Protein AF-A0A269XS93-F1 (afdb_monomer)

Sequence (169 aa):
MSKGGLLKNKNINLIGIFMLWILTIISLVLHHALWRDEVRNFMIGIGATSRIHIIGNPHPFLVYKIEQLLYWITDSYYVLPASSLFISLCSVILLLFFSPFNFRLKALILFGYPMLYEYTVMDRNYGISALLMLLLACCFSTDKYKYIFSGPILFLLANTNVHSALIVG

Solvent-accessible surface area (backbone atoms only — not comparable to full-atom values): 9237 Å² total; per-residue (Å²): 134,66,68,67,60,56,55,54,51,50,51,53,53,52,52,52,54,49,53,52,47,51,56,52,44,54,57,48,49,78,68,55,76,86,48,71,65,45,53,50,47,48,32,56,40,65,58,78,48,67,72,71,69,57,66,90,52,82,72,36,68,53,54,32,50,55,50,30,56,48,24,77,75,64,79,43,78,66,40,46,53,50,51,18,41,52,41,28,52,54,34,50,50,44,52,70,75,65,44,92,66,54,72,68,59,44,51,52,52,54,73,26,66,56,51,52,35,53,21,22,50,39,52,47,43,60,16,56,39,52,29,40,52,52,54,46,49,54,36,67,70,37,100,67,67,44,66,84,55,45,59,60,42,44,57,52,29,40,32,27,36,71,70,42,28,65,73,65,108

Foldseek 3Di:
DDPVVVVVVLVVLLVVLVVVLVVLLVVLLVPDDADPVLVLLQCVLQVVDDPVSVVPDQFFDLLSPQSNVVCVVVVDPVSQLVVLQVLLNLLLCLLRPPDPDDPVVNSCVCPPPCSSPVLHNGRALVVVLSSLVSVLVSLVPDPDRPVVVNVVSLVVQCRRGVVSVVVSD

Secondary structure (DSSP, 8-state):
--HHHHHHHHHHHHHHHHHHHHHHHHHHHHTPPPPHHHHHHHHHHHT-S-GGGGTT----HHHHHHHHHHHHHH-STTHHHHHHHHHHHHHHHIIIIIS---HHHHHHHHTSHIIIIITTTS-SHHHHHHHHHHHHHHHHHSSS--HHHHHHHHHHHHTT-HHHHHHH-

pLDDT: mean 88.55, std 11.34, range [44.22, 97.94]

Organism: NCBI:txid483199

Structure (mmCIF, N/CA/C/O backbone):
data_AF-A0A269XS93-F1
#
_entry.id   AF-A0A269XS93-F1
#
loop_
_atom_site.group_PDB
_atom_site.id
_atom_site.type_symbol
_atom_site.label_atom_id
_atom_site.label_alt_id
_atom_site.label_comp_id
_atom_site.label_asym_id
_atom_site.label_entity_id
_atom_site.label_seq_id
_atom_site.pdbx_PDB_ins_code
_atom_site.Cartn_x
_atom_site.Cartn_y
_atom_site.Cartn_z
_atom_site.occupancy
_atom_site.B_iso_or_equiv
_atom_site.auth_seq_id
_atom_site.auth_comp_id
_atom_site.auth_asym_id
_atom_site.auth_atom_id
_atom_site.pdbx_PDB_model_num
ATOM 1 N N . MET A 1 1 ? -22.227 -12.042 31.402 1.00 45.06 1 MET A N 1
ATOM 2 C CA . MET A 1 1 ? -21.513 -12.570 30.212 1.00 45.06 1 MET A CA 1
ATOM 3 C C . MET A 1 1 ? -20.079 -12.051 30.218 1.00 45.06 1 MET A C 1
ATOM 5 O O . MET A 1 1 ? -19.872 -10.847 30.277 1.00 45.06 1 MET A O 1
ATOM 9 N N . SER A 1 2 ? -19.100 -12.957 30.264 1.00 44.22 2 SER A N 1
ATOM 10 C CA . SER A 1 2 ? -17.673 -12.653 30.463 1.00 44.22 2 SER A CA 1
ATOM 11 C C . SER A 1 2 ? -17.076 -11.872 29.280 1.00 44.22 2 SER A C 1
ATOM 13 O O . SER A 1 2 ? -16.993 -12.392 28.167 1.00 44.22 2 SER A O 1
ATOM 15 N N . LYS A 1 3 ? -16.606 -10.638 29.527 1.00 47.25 3 LYS A N 1
ATOM 16 C CA . LYS A 1 3 ? -15.858 -9.820 28.546 1.00 47.25 3 LYS A CA 1
ATOM 17 C C . LYS A 1 3 ? -14.587 -10.528 28.035 1.00 47.25 3 LYS A C 1
ATOM 19 O O . LYS A 1 3 ? -14.158 -10.266 26.915 1.00 47.25 3 LYS A O 1
ATOM 24 N N . GLY A 1 4 ? -14.027 -11.464 28.810 1.00 47.81 4 GLY A N 1
ATOM 25 C CA . GLY A 1 4 ? -12.827 -12.226 28.446 1.00 47.81 4 GLY A CA 1
ATOM 26 C C . GLY A 1 4 ? -13.043 -13.227 27.304 1.00 47.81 4 GLY A C 1
ATOM 27 O O . GLY A 1 4 ? -12.180 -13.364 26.441 1.00 47.81 4 GLY A O 1
ATOM 28 N N . GLY A 1 5 ? -14.215 -13.870 27.234 1.00 51.22 5 GLY A N 1
ATOM 29 C CA . GLY A 1 5 ? -14.546 -14.786 26.132 1.00 51.22 5 GLY A CA 1
ATOM 30 C C . GLY A 1 5 ? -14.768 -14.059 24.802 1.00 51.22 5 GLY A C 1
ATOM 31 O O . GLY A 1 5 ? -14.349 -14.534 23.748 1.00 51.22 5 GLY A O 1
ATOM 32 N N . LEU A 1 6 ? -15.365 -12.863 24.857 1.00 49.22 6 LEU A N 1
ATOM 33 C CA . LEU A 1 6 ? -15.666 -12.057 23.672 1.00 49.22 6 LEU A CA 1
ATOM 34 C C . LEU A 1 6 ? -14.392 -11.501 23.010 1.00 49.22 6 LEU A C 1
ATOM 36 O O . LEU A 1 6 ? -14.272 -11.523 21.787 1.00 49.22 6 LEU A O 1
ATOM 40 N N . LEU A 1 7 ? -13.426 -11.039 23.817 1.00 60.91 7 LEU A N 1
ATOM 41 C CA . LEU A 1 7 ? -12.134 -10.536 23.333 1.00 60.91 7 LEU A CA 1
ATOM 42 C C . LEU A 1 7 ? -11.268 -11.658 22.739 1.00 60.91 7 LEU A C 1
ATOM 44 O O . LEU A 1 7 ? -10.690 -11.480 21.667 1.00 60.91 7 LEU A O 1
ATOM 48 N N . LYS A 1 8 ? -11.237 -12.837 23.378 1.00 67.94 8 LYS A N 1
ATOM 49 C CA . LYS A 1 8 ? -10.497 -14.006 22.878 1.00 67.94 8 LYS A CA 1
ATOM 50 C C . LYS A 1 8 ? -11.062 -14.515 21.544 1.00 67.94 8 LYS A C 1
ATOM 52 O O . LYS A 1 8 ?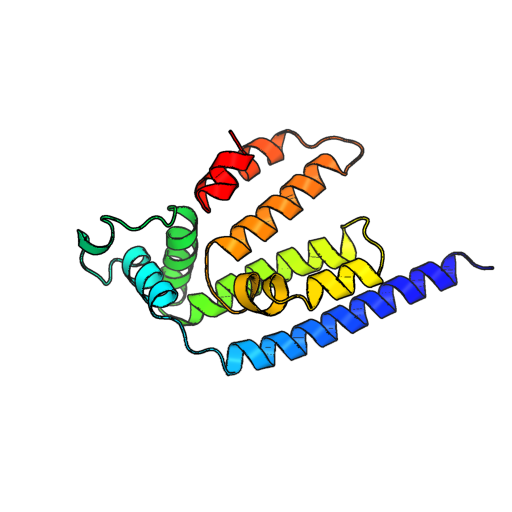 -10.299 -14.720 20.603 1.00 67.94 8 LYS A O 1
ATOM 57 N N . ASN A 1 9 ? -12.390 -14.625 21.427 1.00 68.44 9 ASN A N 1
ATOM 58 C CA . ASN A 1 9 ? -13.050 -15.024 20.176 1.00 68.44 9 ASN A CA 1
ATOM 59 C C . ASN A 1 9 ? -12.872 -13.995 19.054 1.00 68.44 9 ASN A C 1
ATOM 61 O O . ASN A 1 9 ? -12.691 -14.373 17.899 1.00 68.44 9 ASN A O 1
ATOM 65 N N . LYS A 1 10 ? -12.873 -12.694 19.374 1.00 73.31 10 LYS A N 1
ATOM 66 C CA . LYS A 1 10 ? -12.620 -11.640 18.383 1.00 73.31 10 LYS A CA 1
ATOM 67 C C . LYS A 1 10 ? -11.237 -11.797 17.746 1.00 73.31 10 LYS A C 1
ATOM 69 O O . LYS A 1 10 ? -11.132 -11.717 16.527 1.00 73.31 10 LYS A O 1
ATOM 74 N N . ASN A 1 11 ? -10.206 -12.075 18.543 1.00 83.62 11 ASN A N 1
ATOM 75 C CA . ASN A 1 11 ? -8.847 -12.262 18.032 1.00 83.62 11 ASN A CA 1
ATOM 76 C C . ASN A 1 11 ? -8.716 -13.535 17.186 1.00 83.62 11 ASN A C 1
ATOM 78 O O . ASN A 1 11 ? -8.087 -13.488 16.135 1.00 83.62 11 ASN A O 1
ATOM 82 N N . ILE A 1 12 ? -9.366 -14.636 17.581 1.00 92.62 12 ILE A N 1
ATOM 83 C CA . ILE A 1 12 ? -9.392 -15.877 16.787 1.00 92.62 12 ILE A CA 1
ATOM 84 C C . ILE A 1 12 ? -10.035 -15.642 15.418 1.00 92.62 12 ILE A C 1
ATOM 86 O O . ILE A 1 12 ? -9.471 -16.044 14.406 1.00 92.62 12 ILE A O 1
ATOM 90 N N . ASN A 1 13 ? -11.170 -14.940 15.365 1.00 94.12 13 ASN A N 1
ATOM 91 C CA . ASN A 1 13 ? -11.837 -14.640 14.097 1.00 94.12 13 ASN A CA 1
ATOM 92 C 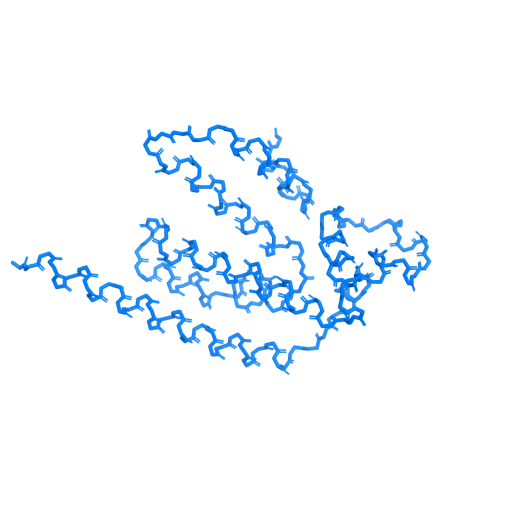C . ASN A 1 13 ? -10.966 -13.764 13.185 1.00 94.12 13 ASN A C 1
ATOM 94 O O . ASN A 1 13 ? -10.918 -14.000 11.981 1.00 94.12 13 ASN A O 1
ATOM 98 N N . LEU A 1 14 ? -10.267 -12.769 13.750 1.00 95.81 14 LEU A N 1
ATOM 99 C CA . LEU A 1 14 ? -9.344 -11.910 12.999 1.00 95.81 14 LEU A CA 1
ATOM 100 C C . LEU A 1 14 ? -8.149 -12.697 12.451 1.00 95.81 14 LEU A C 1
ATOM 102 O O . LEU A 1 14 ? -7.801 -12.530 11.287 1.00 95.81 14 LEU A O 1
ATOM 106 N N . ILE A 1 15 ? -7.565 -13.586 13.258 1.00 95.88 15 ILE A N 1
ATOM 107 C CA . ILE A 1 15 ? -6.495 -14.487 12.812 1.00 95.88 15 ILE A CA 1
ATOM 108 C C . ILE A 1 15 ? -7.015 -15.418 11.709 1.00 95.88 15 ILE A C 1
ATOM 110 O O . ILE A 1 15 ? -6.341 -15.601 10.702 1.00 95.88 15 ILE A O 1
ATOM 114 N N . GLY A 1 16 ? -8.230 -15.953 11.852 1.00 97.06 16 GLY A N 1
ATOM 115 C CA . GLY A 1 16 ? -8.854 -16.818 10.851 1.00 97.06 16 GLY A CA 1
ATOM 116 C C . GLY A 1 16 ? -9.000 -16.142 9.486 1.00 97.06 16 GLY A C 1
ATOM 117 O O . GLY A 1 16 ? -8.557 -16.695 8.481 1.00 97.06 16 GLY A O 1
ATOM 118 N N . ILE A 1 17 ? -9.557 -14.925 9.438 1.00 97.50 17 ILE A N 1
ATOM 119 C CA . ILE A 1 17 ? -9.679 -14.186 8.168 1.00 97.50 17 ILE A CA 1
ATOM 120 C C . ILE A 1 17 ? -8.327 -13.718 7.628 1.00 97.50 17 ILE A C 1
ATOM 122 O O . ILE A 1 17 ? -8.166 -13.649 6.415 1.00 97.50 17 ILE A O 1
ATOM 126 N N . PHE A 1 18 ? -7.352 -13.437 8.498 1.00 97.81 18 PHE A N 1
ATOM 127 C CA . PHE A 1 18 ? -5.998 -13.087 8.079 1.00 97.81 18 PHE A CA 1
ATOM 128 C C . PHE A 1 18 ? -5.313 -14.262 7.376 1.00 97.81 18 PHE A C 1
ATOM 130 O O . PHE A 1 18 ? -4.791 -14.098 6.278 1.00 97.81 18 PHE A O 1
ATOM 137 N N . MET A 1 19 ? -5.389 -15.464 7.955 1.00 97.69 19 MET A N 1
ATOM 138 C CA . MET A 1 19 ? -4.850 -16.677 7.334 1.00 97.69 19 MET A CA 1
ATOM 139 C C . MET A 1 19 ? -5.563 -17.007 6.020 1.00 97.69 19 MET A C 1
ATOM 141 O O . MET A 1 19 ? -4.909 -17.346 5.037 1.00 97.69 19 MET A O 1
ATOM 145 N N . LEU A 1 20 ? -6.892 -16.863 5.971 1.00 97.88 20 LEU A N 1
ATOM 146 C CA . LEU A 1 20 ? -7.656 -17.055 4.737 1.00 97.88 20 LEU A CA 1
ATOM 147 C C . LEU A 1 20 ? -7.252 -16.046 3.651 1.00 97.88 20 LEU A C 1
ATOM 149 O O . LEU A 1 20 ? -7.108 -16.417 2.485 1.00 97.88 20 LEU A O 1
ATOM 153 N N . TRP A 1 21 ? -7.037 -14.785 4.027 1.00 97.81 21 TRP A N 1
ATOM 154 C CA . TRP A 1 21 ? -6.534 -13.765 3.114 1.00 97.81 21 TRP A CA 1
ATOM 155 C C . TRP A 1 21 ? -5.131 -14.116 2.610 1.00 97.81 21 TRP A C 1
ATOM 157 O O . TRP A 1 21 ? -4.937 -14.110 1.403 1.00 97.81 21 TRP A O 1
ATOM 167 N N . ILE A 1 22 ? -4.199 -14.547 3.473 1.00 97.56 22 ILE A N 1
ATOM 168 C CA . ILE A 1 22 ? -2.860 -14.998 3.044 1.00 97.56 22 ILE A CA 1
ATOM 169 C C . ILE A 1 22 ? -2.962 -16.105 1.990 1.00 97.56 22 ILE A C 1
ATOM 171 O O . ILE A 1 22 ? -2.328 -16.011 0.944 1.00 97.56 22 ILE A O 1
ATOM 175 N N . LEU A 1 23 ? -3.781 -17.134 2.232 1.00 97.44 23 LEU A N 1
ATOM 176 C CA . LEU A 1 23 ? -3.968 -18.230 1.275 1.00 97.44 23 LEU A CA 1
ATOM 177 C C . LEU A 1 23 ? -4.525 -17.733 -0.066 1.00 97.44 23 LEU A C 1
ATOM 179 O O . LEU A 1 23 ? -4.060 -18.1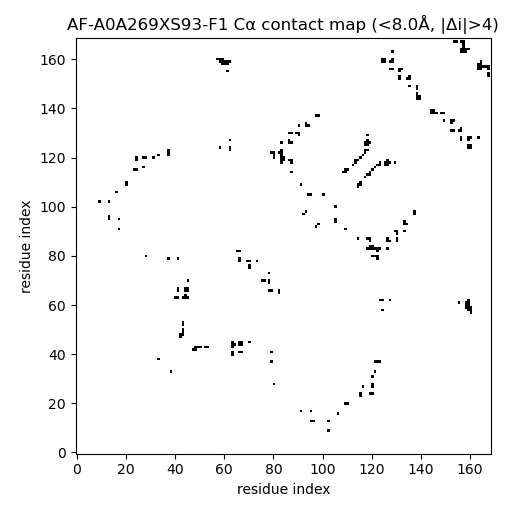49 -1.127 1.00 97.44 23 LEU A O 1
ATOM 183 N N . THR A 1 24 ? -5.488 -16.812 -0.011 1.00 97.44 24 THR A N 1
ATOM 184 C CA . THR A 1 24 ? -6.085 -16.195 -1.203 1.00 97.44 24 THR A CA 1
ATOM 185 C C . THR A 1 24 ? -5.034 -15.416 -1.990 1.00 97.44 24 THR A C 1
ATOM 187 O O . THR A 1 24 ? -4.904 -15.600 -3.197 1.00 97.44 24 THR A O 1
ATOM 190 N N . ILE A 1 25 ? -4.240 -14.590 -1.310 1.00 97.06 25 ILE A N 1
ATOM 191 C CA . ILE A 1 25 ? -3.209 -13.761 -1.931 1.00 97.06 25 ILE A CA 1
ATOM 192 C C . ILE A 1 25 ? -2.080 -14.599 -2.521 1.00 97.06 25 ILE A C 1
ATOM 194 O O . ILE A 1 25 ? -1.666 -14.323 -3.642 1.00 97.06 25 ILE A O 1
ATOM 198 N N . ILE A 1 26 ? -1.618 -15.646 -1.830 1.00 96.12 26 ILE A N 1
ATOM 199 C CA . ILE A 1 26 ? -0.624 -16.575 -2.386 1.00 96.12 26 ILE A CA 1
ATOM 200 C C . ILE A 1 26 ? -1.142 -17.149 -3.707 1.00 96.12 26 ILE A C 1
ATOM 202 O O . ILE A 1 26 ? -0.433 -17.112 -4.708 1.00 96.12 26 ILE A O 1
ATOM 206 N N . SER A 1 27 ? -2.394 -17.615 -3.742 1.00 96.69 27 SER A N 1
ATOM 207 C CA . SER A 1 27 ? -2.994 -18.115 -4.981 1.00 96.69 27 SER A CA 1
ATOM 208 C C . SER A 1 27 ? -3.042 -17.045 -6.073 1.00 96.69 27 SER A C 1
ATOM 210 O O . SER A 1 27 ? -2.726 -17.348 -7.219 1.00 96.69 27 SER A O 1
ATOM 212 N N . LEU A 1 28 ? -3.434 -15.810 -5.747 1.00 96.81 28 LEU A N 1
ATOM 213 C CA . LEU A 1 28 ? -3.541 -14.732 -6.731 1.00 96.81 28 LEU A CA 1
ATOM 214 C C . LEU A 1 28 ? -2.176 -14.312 -7.284 1.00 96.81 28 LEU A C 1
ATOM 216 O O . LEU A 1 28 ? -2.033 -14.211 -8.497 1.00 96.81 28 LEU A O 1
ATOM 220 N N . VAL A 1 29 ? -1.167 -14.128 -6.428 1.00 95.19 29 VAL A N 1
ATOM 221 C CA . VAL A 1 29 ? 0.189 -13.738 -6.851 1.00 95.19 29 VAL A CA 1
ATOM 222 C C . VAL A 1 29 ? 0.839 -14.818 -7.709 1.00 95.19 29 VAL A C 1
ATOM 224 O O . VAL A 1 29 ? 1.459 -14.493 -8.716 1.00 95.19 29 VAL A O 1
ATOM 227 N N . LEU A 1 30 ? 0.653 -16.100 -7.376 1.00 94.19 30 LEU A N 1
ATOM 228 C CA . LEU A 1 30 ? 1.187 -17.206 -8.183 1.00 94.19 30 LEU A CA 1
ATOM 229 C C . LEU A 1 30 ? 0.600 -17.264 -9.604 1.00 94.19 30 LEU A C 1
ATOM 231 O O . LEU A 1 30 ? 1.237 -17.822 -10.494 1.00 94.19 30 LEU A O 1
ATOM 235 N N . HIS A 1 31 ? -0.590 -16.697 -9.820 1.00 95.19 31 HIS A N 1
ATOM 236 C CA . HIS A 1 31 ? -1.253 -16.638 -11.128 1.00 95.19 31 HIS A CA 1
ATOM 237 C C . HIS A 1 31 ? -1.244 -15.229 -11.741 1.00 95.19 31 HIS A C 1
ATOM 239 O O . HIS A 1 31 ? -1.826 -15.022 -12.808 1.00 95.19 31 HIS A O 1
ATOM 245 N N . HIS A 1 32 ? -0.609 -14.251 -11.088 1.00 94.69 32 HIS A N 1
ATOM 246 C CA . HIS A 1 32 ? -0.545 -12.881 -11.583 1.00 94.69 32 HIS A CA 1
ATOM 247 C C . HIS A 1 32 ? 0.516 -12.773 -12.671 1.00 94.69 32 HIS A C 1
ATOM 249 O O . HIS A 1 32 ? 1.710 -12.953 -12.432 1.00 94.69 32 HIS A O 1
ATOM 255 N N . ALA A 1 33 ? 0.079 -12.453 -13.883 1.00 93.50 33 ALA A N 1
ATOM 256 C CA . ALA A 1 33 ?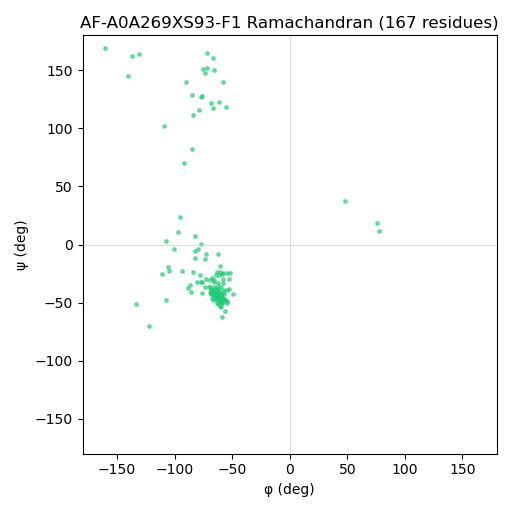 0.984 -11.990 -14.918 1.00 93.50 33 ALA A CA 1
ATOM 257 C C . ALA A 1 33 ? 1.343 -10.535 -14.616 1.00 93.50 33 ALA A C 1
ATOM 259 O O . ALA A 1 33 ? 0.439 -9.722 -14.469 1.00 93.50 33 ALA A O 1
ATOM 260 N N . LEU A 1 34 ? 2.633 -10.199 -14.566 1.00 93.62 34 LEU A N 1
ATOM 261 C CA . LEU A 1 34 ? 3.064 -8.812 -14.380 1.00 93.62 34 LEU A CA 1
ATOM 262 C C . LEU A 1 34 ? 2.555 -7.956 -15.541 1.00 93.62 34 LEU A C 1
ATOM 264 O O . LEU A 1 34 ? 2.836 -8.231 -16.713 1.00 93.62 34 LEU A O 1
ATOM 268 N N . TRP A 1 35 ? 1.788 -6.920 -15.225 1.00 92.56 35 TRP A N 1
ATOM 269 C CA . TRP A 1 35 ? 1.235 -6.032 -16.228 1.00 92.56 35 TRP A CA 1
ATOM 270 C C . TRP A 1 35 ? 2.331 -5.157 -16.817 1.00 92.56 35 TRP A C 1
ATOM 272 O O . TRP A 1 35 ? 3.335 -4.812 -16.189 1.00 92.56 35 TRP A O 1
ATOM 282 N N . ARG A 1 36 ? 2.107 -4.753 -18.068 1.00 90.25 36 ARG A N 1
ATOM 283 C CA . ARG A 1 36 ? 3.046 -3.930 -18.831 1.00 90.25 36 ARG A CA 1
ATOM 284 C C . ARG A 1 36 ? 3.456 -2.667 -18.080 1.00 90.25 36 ARG A C 1
ATOM 286 O O . ARG A 1 36 ? 4.588 -2.226 -18.219 1.00 90.25 36 ARG A O 1
ATOM 293 N N . ASP A 1 37 ? 2.538 -2.037 -17.363 1.00 87.69 37 ASP A N 1
ATOM 294 C CA . ASP A 1 37 ? 2.818 -0.794 -16.656 1.00 87.69 37 ASP A CA 1
ATOM 295 C C . ASP A 1 37 ? 3.606 -1.002 -15.352 1.00 87.69 37 ASP A C 1
ATOM 297 O O . ASP A 1 37 ? 4.456 -0.161 -15.074 1.00 87.69 37 ASP A O 1
ATOM 301 N N . GLU A 1 38 ? 3.426 -2.125 -14.640 1.00 91.19 38 GLU A N 1
ATOM 302 C CA . GLU A 1 38 ? 4.272 -2.526 -13.498 1.00 91.19 38 GLU A CA 1
ATOM 303 C C . GLU A 1 38 ? 5.720 -2.682 -13.977 1.00 91.19 38 GLU A C 1
ATOM 305 O O . GLU A 1 38 ? 6.633 -1.999 -13.515 1.00 91.19 38 GLU A O 1
ATOM 310 N N . VAL A 1 39 ? 5.913 -3.489 -15.026 1.00 91.75 39 VAL A N 1
ATOM 311 C CA . VAL A 1 39 ? 7.237 -3.744 -15.608 1.00 91.75 39 VAL A CA 1
ATOM 312 C C . VAL A 1 39 ? 7.842 -2.470 -16.197 1.00 91.75 39 VAL A C 1
ATOM 314 O O . VAL A 1 39 ? 9.027 -2.202 -16.014 1.00 91.75 39 VAL A O 1
ATOM 317 N N . ARG A 1 40 ? 7.049 -1.647 -16.895 1.00 89.06 40 ARG A N 1
ATOM 318 C CA . ARG A 1 40 ? 7.530 -0.375 -17.451 1.00 89.06 40 ARG A CA 1
ATOM 319 C C . ARG A 1 40 ? 8.007 0.556 -16.344 1.00 89.06 40 ARG A C 1
ATOM 321 O O . ARG A 1 40 ? 9.054 1.180 -16.511 1.00 89.06 40 ARG A O 1
ATOM 328 N N . ASN A 1 41 ? 7.246 0.676 -15.257 1.00 87.38 41 ASN A N 1
ATOM 329 C CA . ASN A 1 41 ? 7.623 1.542 -14.149 1.00 87.38 41 ASN A CA 1
ATOM 330 C C . ASN A 1 41 ? 8.921 1.040 -13.503 1.00 87.38 41 ASN A C 1
ATOM 332 O O . ASN A 1 41 ? 9.882 1.802 -13.397 1.00 87.38 41 ASN A O 1
ATOM 336 N N . PHE A 1 42 ? 9.012 -0.259 -13.244 1.00 91.56 42 PHE A N 1
ATOM 337 C CA . PHE A 1 42 ? 10.228 -0.896 -12.756 1.00 91.56 42 PHE A CA 1
ATOM 338 C C . PHE A 1 42 ? 11.452 -0.627 -13.638 1.00 91.56 42 PHE A C 1
ATOM 340 O O . PHE A 1 42 ? 12.480 -0.151 -13.155 1.00 91.56 42 PHE A O 1
ATOM 347 N N . MET A 1 43 ? 11.333 -0.836 -14.954 1.00 91.44 43 MET A N 1
ATOM 348 C CA . MET A 1 43 ? 12.415 -0.582 -15.912 1.00 91.44 43 MET A CA 1
ATOM 349 C C . MET A 1 43 ? 12.872 0.881 -15.913 1.00 91.44 43 MET A C 1
ATOM 351 O O . MET A 1 43 ? 14.067 1.146 -16.061 1.00 91.44 43 MET A O 1
ATOM 355 N N . ILE A 1 44 ? 11.949 1.836 -15.745 1.00 88.50 44 ILE A N 1
ATOM 356 C CA . ILE A 1 44 ? 12.287 3.257 -15.566 1.00 88.50 44 ILE A CA 1
ATOM 357 C C . ILE A 1 44 ? 13.064 3.449 -14.261 1.00 88.50 44 ILE A C 1
ATOM 359 O O . ILE A 1 44 ? 14.096 4.120 -14.269 1.00 88.50 44 ILE A O 1
ATOM 363 N N . GLY A 1 45 ? 12.600 2.839 -13.167 1.00 88.06 45 GLY A N 1
ATOM 364 C CA . GLY A 1 45 ? 13.223 2.924 -11.848 1.00 88.06 45 GLY A CA 1
ATOM 365 C C . GLY A 1 45 ? 14.675 2.455 -11.855 1.00 88.06 45 GLY A C 1
ATOM 366 O O . GLY A 1 45 ? 15.550 3.178 -11.386 1.00 88.06 45 GLY A O 1
ATOM 367 N N . ILE A 1 46 ? 14.955 1.297 -12.457 1.00 91.50 46 ILE A N 1
ATOM 368 C CA . ILE A 1 46 ? 16.313 0.730 -12.525 1.00 91.50 46 ILE A CA 1
ATOM 369 C C . ILE A 1 46 ? 17.171 1.311 -13.661 1.00 91.50 46 ILE A C 1
ATOM 371 O O . ILE A 1 46 ? 18.358 1.012 -13.747 1.00 91.50 46 ILE A O 1
ATOM 375 N N . GLY A 1 47 ? 16.603 2.161 -14.523 1.00 88.62 47 GLY A N 1
ATOM 376 C CA . GLY A 1 47 ? 17.319 2.766 -15.650 1.00 88.62 47 GLY A CA 1
ATOM 377 C C . GLY A 1 47 ? 17.555 1.821 -16.835 1.00 88.62 47 GLY A C 1
ATOM 378 O O . GLY A 1 47 ? 18.397 2.108 -17.681 1.00 88.62 47 GLY A O 1
ATOM 379 N N . ALA A 1 48 ? 16.801 0.724 -16.927 1.00 87.94 48 ALA A N 1
ATOM 380 C CA . ALA A 1 48 ? 16.888 -0.270 -18.002 1.00 87.94 48 ALA A CA 1
ATOM 381 C C . ALA A 1 48 ? 16.110 0.128 -19.274 1.00 87.94 48 ALA A C 1
ATOM 383 O O . ALA A 1 48 ? 15.960 -0.670 -20.197 1.00 87.94 48 ALA A O 1
ATOM 384 N N . THR A 1 49 ? 15.584 1.353 -19.336 1.00 85.25 49 THR A N 1
ATOM 385 C CA . THR A 1 49 ? 14.837 1.872 -20.487 1.00 85.25 49 THR A CA 1
ATOM 386 C C . THR A 1 49 ? 15.237 3.306 -20.827 1.00 85.25 49 THR A C 1
ATOM 388 O O . THR A 1 49 ? 15.800 4.033 -20.009 1.00 85.25 49 THR A O 1
ATOM 391 N N . SER A 1 50 ? 14.906 3.741 -22.046 1.00 82.31 50 SER A N 1
ATOM 392 C CA . SER A 1 50 ? 15.123 5.118 -22.491 1.00 82.31 50 SER A CA 1
ATOM 393 C C . SER A 1 50 ? 14.413 6.136 -21.595 1.00 82.31 50 SER A C 1
ATOM 395 O O . SER A 1 50 ? 13.247 5.966 -21.229 1.00 82.31 50 SER A O 1
ATOM 397 N N . ARG A 1 51 ? 15.100 7.253 -21.325 1.00 74.62 51 ARG A N 1
ATOM 398 C CA . ARG A 1 51 ? 14.581 8.389 -20.544 1.00 74.62 51 ARG A CA 1
ATOM 399 C C . ARG A 1 51 ? 13.342 9.029 -21.168 1.00 74.62 51 ARG A C 1
ATOM 401 O O . ARG A 1 51 ? 12.595 9.693 -20.458 1.00 74.62 51 ARG A O 1
ATOM 408 N N . ILE A 1 52 ? 13.079 8.802 -22.457 1.00 78.00 52 ILE A N 1
ATOM 409 C CA . ILE A 1 52 ? 11.855 9.289 -23.104 1.00 78.00 52 ILE A CA 1
ATOM 410 C C . ILE A 1 52 ? 10.588 8.693 -22.475 1.00 78.00 52 ILE A C 1
ATOM 412 O O . ILE A 1 52 ? 9.555 9.349 -22.466 1.00 78.00 52 ILE A O 1
ATOM 416 N N . HIS A 1 53 ? 10.675 7.504 -21.865 1.00 76.19 53 HIS A N 1
ATOM 417 C CA . HIS A 1 53 ? 9.554 6.885 -21.149 1.00 76.19 53 HIS A CA 1
ATOM 418 C C . HIS A 1 53 ? 9.229 7.560 -19.804 1.00 76.19 53 HIS A C 1
ATOM 420 O O . HIS A 1 53 ? 8.208 7.239 -19.200 1.00 76.19 53 HIS A O 1
ATOM 426 N N . ILE A 1 54 ? 10.067 8.493 -19.336 1.00 75.31 54 ILE A N 1
ATOM 427 C CA . ILE A 1 54 ? 9.769 9.353 -18.179 1.00 75.31 54 ILE A CA 1
ATOM 428 C C . ILE A 1 54 ? 8.772 10.447 -18.586 1.00 75.31 54 ILE A C 1
ATOM 430 O O . ILE A 1 54 ? 7.938 10.869 -17.785 1.00 75.31 54 ILE A O 1
ATOM 434 N N . ILE A 1 55 ? 8.830 10.899 -19.842 1.00 73.38 55 ILE A N 1
ATOM 435 C CA . ILE A 1 55 ? 7.955 11.952 -20.353 1.00 73.38 55 ILE A CA 1
ATOM 436 C C . ILE A 1 55 ? 6.527 11.404 -20.432 1.00 73.38 55 ILE A C 1
ATOM 438 O O . ILE A 1 55 ? 6.266 10.401 -21.092 1.00 73.38 55 ILE A O 1
ATOM 442 N N . GLY A 1 56 ? 5.600 12.067 -19.739 1.00 66.94 56 GLY A N 1
ATOM 443 C CA . GLY A 1 56 ? 4.200 11.648 -19.676 1.00 66.94 56 GLY A CA 1
ATOM 444 C C . GLY A 1 56 ? 3.934 10.479 -18.727 1.00 66.94 56 GLY A C 1
ATOM 445 O O . GLY A 1 56 ? 2.836 9.927 -18.764 1.00 66.94 56 GLY A O 1
ATOM 446 N N . ASN A 1 57 ? 4.896 10.096 -17.879 1.00 72.06 57 ASN A N 1
ATOM 447 C CA . ASN A 1 57 ? 4.643 9.135 -16.816 1.00 72.06 57 ASN A CA 1
ATOM 448 C C . ASN A 1 57 ? 4.047 9.856 -15.588 1.00 72.06 57 ASN A C 1
ATOM 450 O O . ASN A 1 57 ? 4.748 10.644 -14.952 1.00 72.06 57 ASN A O 1
ATOM 454 N N . PRO A 1 58 ? 2.765 9.623 -15.247 1.00 65.81 58 PRO A N 1
ATOM 455 C CA . PRO A 1 58 ? 2.108 10.312 -14.142 1.00 65.81 58 PRO A CA 1
ATOM 456 C C . PRO A 1 58 ? 2.466 9.718 -12.773 1.00 65.81 58 PRO A C 1
ATOM 458 O O . PRO A 1 58 ? 1.991 10.228 -11.759 1.00 65.81 58 PRO A O 1
ATOM 461 N N . HIS A 1 59 ? 3.239 8.624 -12.718 1.00 66.94 59 HIS A N 1
ATOM 462 C CA . HIS A 1 59 ? 3.567 7.969 -11.459 1.00 66.94 59 HIS A CA 1
ATOM 463 C C . HIS A 1 59 ? 4.654 8.757 -10.706 1.00 66.94 59 HIS A C 1
ATOM 465 O O . HIS A 1 59 ? 5.712 9.054 -11.262 1.00 66.94 59 HIS A O 1
ATOM 471 N N . PRO A 1 60 ? 4.413 9.100 -9.436 1.00 70.50 60 PRO A N 1
ATOM 472 C CA . PRO A 1 60 ? 5.378 9.768 -8.572 1.00 70.50 60 PRO A CA 1
ATOM 473 C C . PRO A 1 60 ? 6.614 8.937 -8.217 1.00 70.50 60 PRO A C 1
ATOM 475 O O . PRO A 1 60 ? 6.623 7.709 -8.262 1.00 70.50 60 PRO A O 1
ATOM 478 N N . PHE A 1 61 ? 7.652 9.650 -7.786 1.00 76.19 61 PHE A N 1
ATOM 479 C CA . PHE A 1 61 ? 9.013 9.165 -7.543 1.00 76.19 61 PHE A CA 1
ATOM 480 C C . PHE A 1 61 ? 9.146 8.017 -6.526 1.00 76.19 61 PHE A C 1
ATOM 482 O O . PHE A 1 61 ? 10.072 7.213 -6.639 1.00 76.19 61 PHE A O 1
ATOM 489 N N . LEU A 1 62 ? 8.258 7.932 -5.529 1.00 83.12 62 LEU A N 1
ATOM 490 C CA . LEU A 1 62 ? 8.448 7.045 -4.377 1.00 83.12 62 LEU A CA 1
ATOM 491 C C . LEU A 1 62 ? 8.455 5.560 -4.758 1.00 83.12 62 LEU A C 1
ATOM 493 O O . LEU A 1 62 ? 9.292 4.809 -4.266 1.00 83.12 62 LEU A O 1
ATOM 497 N N . VAL A 1 63 ? 7.555 5.157 -5.656 1.00 82.00 63 VAL A N 1
ATOM 498 C CA . VAL A 1 63 ? 7.393 3.756 -6.074 1.00 82.00 63 VAL A CA 1
ATOM 499 C C . VAL A 1 63 ? 8.656 3.249 -6.765 1.00 82.00 63 VAL A C 1
ATOM 501 O O . VAL A 1 63 ? 9.267 2.284 -6.314 1.00 82.00 63 VAL A O 1
ATOM 504 N N . TYR A 1 64 ? 9.142 4.013 -7.748 1.00 83.38 64 TYR A N 1
ATOM 505 C CA . TYR A 1 64 ? 10.389 3.725 -8.458 1.00 83.38 64 TYR A CA 1
ATOM 506 C C . TYR A 1 64 ? 11.580 3.549 -7.531 1.00 83.38 64 TYR A C 1
ATOM 508 O O . TYR A 1 64 ? 12.448 2.720 -7.789 1.00 83.38 64 TYR A O 1
ATOM 516 N N . LYS A 1 65 ? 11.668 4.365 -6.474 1.00 88.31 65 LYS A N 1
ATOM 517 C CA . LYS A 1 65 ? 12.799 4.294 -5.552 1.00 88.31 65 LYS A CA 1
ATOM 518 C C . LYS A 1 65 ? 12.753 3.083 -4.648 1.00 88.31 65 LYS A C 1
ATOM 520 O O . LYS A 1 65 ? 13.813 2.518 -4.401 1.00 88.31 65 LYS A O 1
ATOM 525 N N . ILE A 1 66 ? 11.575 2.670 -4.194 1.00 90.06 66 ILE A N 1
ATOM 526 C CA . ILE A 1 66 ? 11.437 1.434 -3.419 1.00 90.06 66 ILE A CA 1
ATOM 527 C C . ILE A 1 66 ? 11.896 0.248 -4.273 1.00 90.06 66 ILE A C 1
ATOM 529 O O . ILE A 1 66 ? 12.796 -0.487 -3.868 1.00 90.06 66 ILE A O 1
ATOM 533 N N . GLU A 1 67 ? 11.349 0.120 -5.479 1.00 91.44 67 GLU A N 1
ATOM 534 C CA . GLU A 1 67 ? 11.687 -0.962 -6.405 1.00 91.44 67 GLU A CA 1
ATOM 535 C C . GLU A 1 67 ? 13.171 -0.950 -6.803 1.00 91.44 67 GLU A C 1
ATOM 537 O O . GLU A 1 67 ? 13.833 -1.986 -6.773 1.00 91.44 67 GLU A O 1
ATOM 542 N N . GLN A 1 68 ? 13.727 0.225 -7.118 1.00 91.50 68 GLN A N 1
ATOM 543 C CA . GLN A 1 68 ? 15.136 0.370 -7.485 1.00 91.50 68 GLN A CA 1
ATOM 544 C C . GLN A 1 68 ? 16.076 -0.060 -6.354 1.00 91.50 68 GLN A C 1
ATOM 546 O O . GLN A 1 68 ? 17.053 -0.762 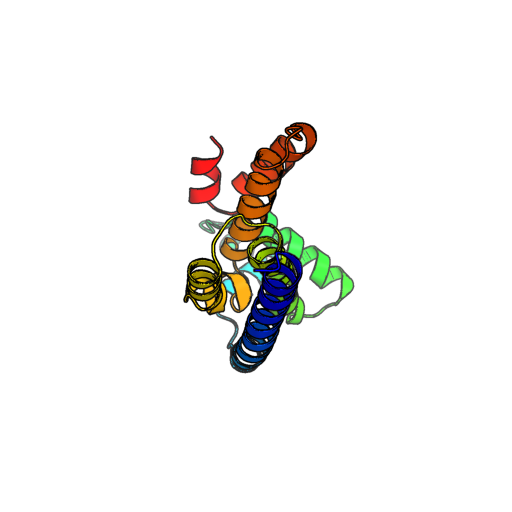-6.609 1.00 91.50 68 GLN A O 1
ATOM 551 N N . LEU A 1 69 ? 15.797 0.353 -5.113 1.00 92.50 69 LEU A N 1
ATOM 552 C CA . LEU A 1 69 ? 16.620 -0.014 -3.960 1.00 92.50 69 LEU A CA 1
ATOM 553 C C . LEU A 1 69 ? 16.583 -1.523 -3.707 1.00 92.50 69 LEU A C 1
ATOM 555 O O . LEU A 1 69 ? 17.625 -2.128 -3.462 1.00 92.50 69 LEU A O 1
ATOM 559 N N . LEU A 1 70 ? 15.401 -2.136 -3.797 1.00 93.12 70 LEU A N 1
ATOM 560 C CA . LEU A 1 70 ? 15.256 -3.584 -3.651 1.00 93.12 70 LEU A CA 1
ATOM 561 C C . LEU A 1 70 ? 15.960 -4.335 -4.783 1.00 93.12 70 LEU A C 1
ATOM 563 O O . LEU A 1 70 ? 16.603 -5.358 -4.537 1.00 93.12 70 LEU A O 1
ATOM 567 N N . TYR A 1 71 ? 15.895 -3.818 -6.010 1.00 95.19 71 TYR A N 1
ATOM 568 C CA . TYR A 1 71 ? 16.592 -4.404 -7.147 1.00 95.19 71 TYR A CA 1
ATOM 569 C C . TYR A 1 71 ? 18.109 -4.361 -6.971 1.00 95.19 71 TYR A C 1
ATOM 571 O O . TYR A 1 71 ? 18.766 -5.365 -7.195 1.00 95.19 71 TYR A O 1
ATOM 579 N N . TRP A 1 72 ? 18.682 -3.257 -6.487 1.00 93.31 72 TRP A N 1
ATOM 580 C CA . TRP A 1 72 ? 20.128 -3.184 -6.237 1.00 93.31 72 TRP A CA 1
ATOM 581 C C . TRP A 1 72 ? 20.640 -4.208 -5.219 1.00 93.31 72 TRP A C 1
ATOM 583 O O . TRP A 1 72 ? 21.820 -4.547 -5.240 1.00 93.31 72 TRP A O 1
ATOM 593 N N . ILE A 1 73 ? 19.770 -4.696 -4.333 1.00 94.81 73 ILE A N 1
ATOM 594 C CA . ILE A 1 73 ? 20.113 -5.712 -3.332 1.00 94.81 73 ILE A CA 1
ATOM 595 C C . ILE A 1 73 ? 19.915 -7.129 -3.887 1.00 94.81 73 ILE A C 1
ATOM 597 O O . ILE A 1 73 ? 20.677 -8.032 -3.551 1.00 94.81 73 ILE A O 1
ATOM 601 N N . THR A 1 74 ? 18.876 -7.340 -4.695 1.00 94.50 74 THR A N 1
ATOM 602 C CA . THR A 1 74 ? 18.415 -8.682 -5.101 1.00 94.50 74 THR A CA 1
ATOM 603 C C . THR A 1 74 ? 18.766 -9.066 -6.536 1.00 94.50 74 THR A C 1
ATOM 605 O O . THR A 1 74 ? 18.720 -10.248 -6.862 1.00 94.50 74 THR A O 1
ATOM 608 N N . ASP A 1 75 ? 19.064 -8.081 -7.385 1.00 93.25 75 ASP A N 1
ATOM 609 C CA . ASP A 1 75 ? 19.266 -8.193 -8.834 1.00 93.25 75 ASP A CA 1
ATOM 610 C C . ASP A 1 75 ? 18.158 -9.000 -9.544 1.00 93.25 75 ASP A C 1
ATOM 612 O O . ASP A 1 75 ? 18.398 -9.794 -10.452 1.00 93.25 75 ASP A O 1
ATOM 616 N N . SER A 1 76 ? 16.906 -8.841 -9.096 1.00 93.94 76 SER A N 1
ATOM 617 C CA . SER A 1 76 ? 15.777 -9.644 -9.573 1.00 93.94 76 SER A CA 1
ATOM 618 C C . SER A 1 76 ? 14.496 -8.837 -9.760 1.00 93.94 76 SER A C 1
ATOM 620 O O . SER A 1 76 ? 14.184 -7.956 -8.968 1.00 93.94 76 SER A O 1
ATOM 622 N N . TYR A 1 77 ? 13.691 -9.184 -10.769 1.00 91.69 77 TYR A N 1
ATOM 623 C CA . TYR A 1 77 ? 12.366 -8.582 -10.978 1.00 91.69 77 TYR A CA 1
ATOM 624 C C . TYR A 1 77 ? 11.318 -9.067 -9.962 1.00 91.69 77 TYR A C 1
ATOM 626 O O . TYR A 1 77 ? 10.255 -8.459 -9.845 1.00 91.69 77 TYR A O 1
ATOM 634 N N . TYR A 1 78 ? 11.611 -10.126 -9.191 1.00 93.94 78 TYR A N 1
ATOM 635 C CA . TYR A 1 78 ? 10.738 -10.591 -8.104 1.00 93.94 78 TYR A CA 1
ATOM 636 C C . TYR A 1 78 ? 10.558 -9.551 -6.990 1.00 93.94 78 TYR A C 1
ATOM 638 O O . TYR A 1 78 ? 9.697 -9.730 -6.129 1.00 93.94 78 TYR A O 1
ATOM 646 N N . VAL A 1 79 ? 11.313 -8.447 -7.023 1.00 94.25 79 VAL A N 1
ATOM 647 C CA . VAL A 1 79 ? 11.073 -7.291 -6.157 1.00 94.25 79 VAL A CA 1
ATOM 648 C C . VAL A 1 79 ? 9.674 -6.719 -6.321 1.00 94.25 79 VAL A C 1
ATOM 650 O O . VAL A 1 79 ? 9.134 -6.315 -5.306 1.00 94.25 79 VAL A O 1
ATOM 653 N N . LEU A 1 80 ? 9.083 -6.769 -7.523 1.00 93.88 80 LEU A N 1
ATOM 654 C CA . LEU A 1 80 ? 7.739 -6.249 -7.806 1.00 93.88 80 LEU A CA 1
ATOM 655 C C . LEU A 1 80 ? 6.659 -6.919 -6.923 1.00 93.88 80 LEU A C 1
ATOM 657 O O . LEU A 1 80 ? 6.044 -6.269 -6.077 1.00 93.88 80 LEU A O 1
ATOM 661 N N . PRO A 1 81 ? 6.428 -8.246 -7.019 1.00 94.31 81 PRO A N 1
ATOM 662 C CA . PRO A 1 81 ? 5.461 -8.895 -6.139 1.00 94.31 81 PRO A CA 1
ATOM 663 C C . PRO A 1 81 ? 5.905 -8.866 -4.669 1.00 94.31 81 PRO A C 1
ATOM 665 O O . PRO A 1 81 ? 5.060 -8.813 -3.780 1.00 94.31 81 PRO A O 1
ATOM 668 N N . ALA A 1 82 ? 7.211 -8.881 -4.377 1.00 93.56 82 ALA A N 1
ATOM 669 C CA . ALA A 1 82 ? 7.697 -8.869 -2.999 1.00 93.56 82 ALA A CA 1
ATOM 670 C C . ALA A 1 82 ? 7.421 -7.537 -2.275 1.00 93.56 82 ALA A C 1
ATOM 672 O O . ALA A 1 82 ? 6.992 -7.561 -1.117 1.00 93.56 82 ALA A O 1
ATOM 673 N N . SER A 1 83 ? 7.633 -6.389 -2.929 1.00 94.00 83 SER A N 1
ATOM 674 C CA . SER A 1 83 ? 7.325 -5.063 -2.378 1.00 94.00 83 SER A CA 1
ATOM 675 C C . SER A 1 83 ? 5.832 -4.924 -2.121 1.00 94.00 83 SER A C 1
ATOM 677 O O . SER A 1 83 ? 5.443 -4.592 -0.997 1.00 94.00 83 SER A O 1
ATOM 679 N N . SER A 1 84 ? 4.996 -5.237 -3.116 1.00 94.81 84 SER A N 1
ATOM 680 C CA . SER A 1 84 ? 3.539 -5.127 -2.996 1.00 94.81 84 SER A CA 1
ATOM 681 C C . SER A 1 84 ? 2.985 -6.030 -1.886 1.00 94.81 84 SER A C 1
ATOM 683 O O . SER A 1 84 ? 2.210 -5.585 -1.031 1.00 94.81 84 SER A O 1
ATOM 685 N N . LEU A 1 85 ? 3.477 -7.271 -1.781 1.00 95.75 85 LEU A N 1
ATOM 686 C CA . LEU A 1 85 ? 3.125 -8.181 -0.686 1.00 95.75 85 LEU A CA 1
ATOM 687 C C . LEU A 1 85 ? 3.545 -7.649 0.687 1.00 95.75 85 LEU A C 1
ATOM 689 O O . LEU A 1 85 ? 2.779 -7.725 1.645 1.00 95.75 85 LEU A O 1
ATOM 693 N N . PHE A 1 86 ? 4.745 -7.089 0.814 1.00 95.81 86 PHE A N 1
ATOM 694 C CA . PHE A 1 86 ? 5.205 -6.538 2.086 1.00 95.81 86 PHE A CA 1
ATOM 695 C C . PHE A 1 86 ? 4.376 -5.318 2.525 1.00 95.81 86 PHE A C 1
ATOM 697 O O . PHE A 1 86 ? 3.963 -5.216 3.686 1.00 95.81 86 PHE A O 1
ATOM 704 N N . ILE A 1 87 ? 4.093 -4.407 1.591 1.00 96.44 87 ILE A N 1
ATOM 705 C CA . ILE A 1 87 ? 3.295 -3.195 1.825 1.00 96.44 87 ILE A CA 1
ATOM 706 C C . ILE A 1 87 ? 1.849 -3.556 2.194 1.00 96.44 87 ILE A C 1
ATOM 708 O O . ILE A 1 87 ? 1.284 -3.000 3.147 1.00 96.44 87 ILE A O 1
ATOM 712 N N . SER A 1 88 ? 1.249 -4.512 1.484 1.00 96.75 88 SER A N 1
ATOM 713 C CA . SER A 1 88 ? -0.107 -4.990 1.765 1.00 96.75 88 SER A CA 1
ATOM 714 C C . SER A 1 88 ? -0.198 -5.746 3.086 1.00 96.75 88 SER A C 1
ATOM 716 O O . SER A 1 88 ? -1.130 -5.498 3.847 1.00 96.75 88 SER A O 1
ATOM 718 N N . LEU A 1 89 ? 0.788 -6.580 3.433 1.00 97.44 89 LEU A N 1
ATOM 719 C CA . LEU A 1 89 ? 0.857 -7.237 4.743 1.00 97.44 89 LEU A CA 1
ATOM 720 C C . LEU A 1 89 ? 0.842 -6.211 5.878 1.00 97.44 89 LEU A C 1
ATOM 722 O O . LEU A 1 89 ? 0.041 -6.332 6.808 1.00 97.44 89 LEU A O 1
ATOM 726 N N . CYS A 1 90 ? 1.667 -5.164 5.781 1.00 97.62 90 CYS A N 1
ATOM 727 C CA . CYS A 1 90 ? 1.658 -4.065 6.746 1.00 97.62 90 CYS A CA 1
ATOM 728 C C . CYS A 1 90 ? 0.275 -3.395 6.822 1.00 97.62 90 CYS A C 1
ATOM 730 O O . CYS A 1 90 ? -0.261 -3.187 7.914 1.00 97.62 90 CYS A O 1
ATOM 732 N N . SER A 1 91 ? -0.337 -3.111 5.670 1.00 97.56 91 SER A N 1
ATOM 733 C CA . SER A 1 91 ? -1.662 -2.481 5.581 1.00 97.56 91 SER A CA 1
ATOM 734 C C . SER A 1 91 ? -2.757 -3.339 6.216 1.00 97.56 91 SER A C 1
ATOM 736 O O . SER A 1 91 ? -3.569 -2.846 6.998 1.00 97.56 91 SER A O 1
ATOM 738 N N . VAL A 1 92 ? -2.764 -4.642 5.936 1.00 97.25 92 VAL A N 1
ATOM 739 C CA . VAL A 1 92 ? -3.740 -5.594 6.474 1.00 97.25 92 VAL A CA 1
ATOM 740 C C . VAL A 1 92 ? -3.567 -5.775 7.975 1.00 97.25 92 VAL A C 1
ATOM 742 O O . VAL A 1 92 ? -4.565 -5.823 8.694 1.00 97.25 92 VAL A O 1
ATOM 745 N N . ILE A 1 93 ? -2.333 -5.808 8.482 1.00 96.00 93 ILE A N 1
ATOM 746 C CA . ILE A 1 93 ? -2.081 -5.854 9.927 1.00 96.00 93 ILE A CA 1
ATOM 747 C C . ILE A 1 93 ? -2.674 -4.611 10.608 1.00 96.00 93 ILE A C 1
ATOM 749 O O . ILE A 1 93 ? -3.410 -4.743 11.591 1.00 96.00 93 ILE A O 1
ATOM 753 N N . LEU A 1 94 ? -2.434 -3.413 10.061 1.00 95.56 94 LEU A N 1
ATOM 754 C CA . LEU A 1 94 ? -3.029 -2.172 10.570 1.00 95.56 94 LEU A CA 1
ATOM 755 C C . LEU A 1 94 ? -4.563 -2.213 10.510 1.00 95.56 94 LEU A C 1
ATOM 757 O O . LEU A 1 94 ? -5.242 -1.935 11.504 1.00 95.56 94 LEU A O 1
ATOM 761 N N . LEU A 1 95 ? -5.129 -2.637 9.379 1.00 95.94 95 LEU A N 1
ATOM 762 C CA . LEU A 1 95 ? -6.573 -2.756 9.201 1.00 95.94 95 LEU A CA 1
ATOM 763 C C . LEU A 1 95 ? -7.192 -3.735 10.208 1.00 95.94 95 LEU A C 1
ATOM 765 O O . LEU A 1 95 ? -8.186 -3.406 10.854 1.00 95.94 95 LEU A O 1
ATOM 769 N N . LEU A 1 96 ? -6.640 -4.934 10.370 1.00 95.56 96 LEU A N 1
ATOM 770 C CA . LEU A 1 96 ? -7.259 -5.973 11.190 1.00 95.56 96 LEU A CA 1
ATOM 771 C C . LEU A 1 96 ? -7.091 -5.725 12.683 1.00 95.56 96 LEU A C 1
ATOM 773 O O . LEU A 1 96 ? -8.060 -5.887 13.433 1.00 95.56 96 LEU A O 1
ATOM 777 N N . PHE A 1 97 ? -5.910 -5.289 13.114 1.00 92.75 97 PHE A N 1
ATOM 778 C CA . PHE A 1 97 ? -5.567 -5.259 14.534 1.00 92.75 97 PHE A CA 1
ATOM 779 C C . PHE A 1 97 ? -5.597 -3.859 15.149 1.00 92.75 97 PHE A C 1
ATOM 781 O O . PHE A 1 97 ? -5.830 -3.753 16.351 1.00 92.75 97 PHE A O 1
ATOM 788 N N . PHE A 1 98 ? -5.457 -2.799 14.349 1.00 90.88 98 PHE A N 1
ATOM 789 C CA . PHE A 1 98 ? -5.380 -1.424 14.858 1.00 90.88 98 PHE A CA 1
ATOM 790 C C . PHE A 1 98 ? -6.604 -0.572 14.507 1.00 90.88 98 PHE A C 1
ATOM 792 O O . PHE A 1 98 ? -6.921 0.357 15.245 1.00 90.88 98 PHE A O 1
ATOM 799 N N . SER A 1 99 ? -7.339 -0.887 13.433 1.00 91.31 99 SER A N 1
ATOM 800 C CA . SER A 1 99 ? -8.518 -0.088 13.073 1.00 91.31 99 SER A CA 1
ATOM 801 C C . SER A 1 99 ? -9.719 -0.324 14.015 1.00 91.31 99 SER A C 1
ATOM 803 O O . SER A 1 99 ? -9.943 -1.456 14.481 1.00 91.31 99 SER A O 1
ATOM 805 N N . PRO A 1 100 ? -10.557 0.707 14.251 1.00 90.88 100 PRO A N 1
ATOM 806 C CA . PRO A 1 100 ? -11.719 0.631 15.141 1.00 90.88 100 PRO A CA 1
ATOM 807 C C . PRO A 1 100 ? -12.920 -0.105 14.521 1.00 90.88 100 PRO A C 1
ATOM 809 O O . PRO A 1 100 ? -13.964 -0.244 15.160 1.00 90.88 100 PRO A O 1
ATOM 812 N N . PHE A 1 101 ? -12.802 -0.589 13.282 1.00 92.44 101 PHE A N 1
ATOM 813 C CA . PHE A 1 101 ? -13.905 -1.207 12.556 1.00 92.44 101 PHE A CA 1
ATOM 814 C C . PHE A 1 101 ? -14.372 -2.527 13.187 1.00 92.44 101 PHE A C 1
ATOM 816 O O . PHE A 1 101 ? -13.605 -3.286 13.795 1.00 92.44 101 PHE A O 1
ATOM 823 N N . ASN A 1 102 ? -15.660 -2.830 13.012 1.00 93.69 102 ASN A N 1
ATOM 824 C CA . ASN A 1 102 ? -16.211 -4.124 13.400 1.00 93.69 102 ASN A CA 1
ATOM 825 C C . ASN A 1 102 ? -15.731 -5.241 12.451 1.00 93.69 102 ASN A C 1
ATOM 827 O O . ASN A 1 102 ? -15.225 -4.985 11.360 1.00 93.69 102 ASN A O 1
ATOM 831 N N . PHE A 1 103 ? -15.904 -6.496 12.872 1.00 94.44 103 PHE A N 1
ATOM 832 C CA . PHE A 1 103 ? -15.429 -7.663 12.122 1.00 94.44 103 PHE A CA 1
ATOM 833 C C . PHE A 1 103 ? -15.981 -7.737 10.690 1.00 94.44 103 PHE A C 1
ATOM 835 O O . PHE A 1 103 ? -15.224 -8.021 9.768 1.00 94.44 103 PHE A O 1
ATOM 842 N N . ARG A 1 104 ? -17.277 -7.453 10.490 1.00 95.56 104 ARG A N 1
ATOM 843 C CA . ARG A 1 104 ? -17.915 -7.551 9.167 1.00 95.56 104 ARG A CA 1
ATOM 844 C C . ARG A 1 104 ? -17.311 -6.548 8.193 1.00 95.56 104 ARG A C 1
ATOM 846 O O . ARG A 1 104 ? -16.960 -6.924 7.084 1.00 95.56 104 ARG A O 1
ATOM 853 N N . LEU A 1 105 ? -17.135 -5.300 8.629 1.00 96.38 105 LEU A N 1
ATOM 854 C CA . LEU A 1 105 ? -16.520 -4.264 7.804 1.00 96.38 105 LEU A CA 1
ATOM 855 C C . LEU A 1 105 ? -15.052 -4.589 7.494 1.00 96.38 105 LEU A C 1
ATOM 857 O O . LEU A 1 105 ? -14.637 -4.458 6.350 1.00 96.38 105 LEU A O 1
ATOM 861 N N . LYS A 1 106 ? -14.289 -5.090 8.476 1.00 97.00 106 LYS A N 1
ATOM 862 C CA . LYS A 1 106 ? -12.913 -5.565 8.251 1.00 97.00 106 LYS A CA 1
ATOM 863 C C . LYS A 1 106 ? -12.859 -6.663 7.193 1.00 97.00 106 LYS A C 1
ATOM 865 O O . LYS A 1 106 ? -12.045 -6.568 6.287 1.00 97.00 106 LYS A O 1
ATOM 870 N N . ALA A 1 107 ? -13.738 -7.661 7.282 1.00 97.25 107 ALA A N 1
ATOM 871 C CA . ALA A 1 107 ? -13.810 -8.744 6.306 1.00 97.25 107 ALA A CA 1
ATOM 872 C C . ALA A 1 107 ? -14.205 -8.238 4.907 1.00 97.25 107 ALA A C 1
ATOM 874 O O . ALA A 1 107 ? -13.571 -8.615 3.930 1.00 97.25 107 ALA A O 1
ATOM 875 N N . LEU A 1 108 ? -15.197 -7.345 4.808 1.00 97.75 108 LEU A N 1
ATOM 876 C CA . LEU A 1 108 ? -15.615 -6.755 3.530 1.00 97.75 108 LEU A CA 1
ATOM 877 C C . LEU A 1 108 ? -14.500 -5.943 2.867 1.00 97.75 108 LEU A C 1
ATOM 879 O O . LEU A 1 108 ? -14.312 -6.051 1.662 1.00 97.75 108 LEU A O 1
ATOM 883 N N . ILE A 1 109 ? -13.753 -5.150 3.643 1.00 97.12 109 ILE A N 1
ATOM 884 C CA . ILE A 1 109 ? -12.604 -4.402 3.119 1.00 97.12 109 ILE A CA 1
ATOM 885 C C . ILE A 1 109 ? -11.502 -5.377 2.693 1.00 97.12 109 ILE A C 1
ATOM 887 O O . ILE A 1 109 ? -10.985 -5.251 1.590 1.00 97.12 109 ILE A O 1
ATOM 891 N N . LEU A 1 110 ? -11.168 -6.353 3.545 1.00 97.44 110 LEU A N 1
ATOM 892 C CA . LEU A 1 110 ? -10.075 -7.304 3.326 1.00 97.44 110 LEU A CA 1
ATOM 893 C C . LEU A 1 110 ? -10.276 -8.165 2.071 1.00 97.44 110 LEU A C 1
ATOM 895 O O . LEU A 1 110 ? -9.325 -8.391 1.330 1.00 97.44 110 LEU A O 1
ATOM 899 N N . PHE A 1 111 ? -11.505 -8.628 1.836 1.00 97.94 111 PHE A N 1
ATOM 900 C CA . PHE A 1 111 ? -11.871 -9.437 0.668 1.00 97.94 111 PHE A CA 1
ATOM 901 C C . PHE A 1 111 ? -12.492 -8.609 -0.466 1.00 97.94 111 PHE A C 1
ATOM 903 O O . PHE A 1 111 ? -13.039 -9.160 -1.420 1.00 97.94 111 PHE A O 1
ATOM 910 N N . GLY A 1 112 ? -12.421 -7.281 -0.372 1.00 97.56 112 GLY A N 1
ATOM 911 C CA . GLY A 1 112 ? -12.791 -6.384 -1.454 1.00 97.56 112 GLY A CA 1
ATOM 912 C C . GLY A 1 112 ? -11.724 -6.373 -2.544 1.00 97.56 112 GLY A C 1
ATOM 913 O O . GLY A 1 112 ? -10.534 -6.541 -2.273 1.00 97.56 112 GLY A O 1
ATOM 914 N N . TYR A 1 113 ? -12.146 -6.112 -3.781 1.00 96.25 113 TYR A N 1
ATOM 915 C CA . TYR A 1 113 ? -11.255 -6.050 -4.941 1.00 96.25 113 TYR A CA 1
ATOM 916 C C . TYR A 1 113 ? -10.004 -5.164 -4.737 1.00 96.25 113 TYR A C 1
ATOM 918 O O . TYR A 1 113 ? -8.914 -5.642 -5.054 1.00 96.25 113 TYR A O 1
ATOM 926 N N . PRO A 1 114 ? -10.084 -3.956 -4.130 1.00 95.19 114 PRO A N 1
ATOM 927 C CA . PRO A 1 114 ? -8.889 -3.141 -3.909 1.00 95.19 114 PRO A CA 1
ATOM 928 C C . PRO A 1 114 ? -7.836 -3.836 -3.036 1.00 95.19 114 PRO A C 1
ATOM 930 O O . PRO A 1 114 ? -6.667 -3.862 -3.398 1.00 95.19 114 PRO A O 1
ATOM 933 N N . MET A 1 115 ? -8.235 -4.464 -1.921 1.00 96.12 115 MET A N 1
ATOM 934 C CA . MET A 1 115 ? -7.291 -5.144 -1.022 1.00 96.12 115 MET A CA 1
ATOM 935 C C . MET A 1 115 ? -6.842 -6.511 -1.523 1.00 96.12 115 MET A C 1
ATOM 937 O O . MET A 1 115 ? -5.764 -6.959 -1.143 1.00 96.12 115 MET A O 1
ATOM 941 N N . LEU A 1 116 ? -7.636 -7.198 -2.342 1.00 96.75 116 LEU A N 1
ATOM 942 C CA . LEU A 1 116 ? -7.218 -8.477 -2.913 1.00 96.75 116 LEU A CA 1
ATOM 943 C C . LEU A 1 116 ? -6.306 -8.307 -4.123 1.00 96.75 116 LEU A C 1
ATOM 945 O O . LEU A 1 116 ? -5.444 -9.153 -4.331 1.00 96.75 116 LEU A O 1
ATOM 949 N N . TYR A 1 117 ? -6.491 -7.247 -4.911 1.00 95.69 117 TYR A N 1
ATOM 950 C CA . TYR A 1 117 ? -5.809 -7.099 -6.191 1.00 95.69 117 TYR A CA 1
ATOM 951 C C . TYR A 1 117 ? -4.983 -5.816 -6.275 1.00 95.69 117 TYR A C 1
ATOM 953 O O . TYR A 1 117 ? -3.755 -5.888 -6.223 1.00 95.69 117 TYR A O 1
ATOM 961 N N . GLU A 1 118 ? -5.627 -4.649 -6.346 1.00 94.44 118 GLU A N 1
ATOM 962 C CA . GLU A 1 118 ? -4.944 -3.383 -6.664 1.00 94.44 118 GLU A CA 1
ATOM 963 C C . GLU A 1 118 ? -3.877 -2.967 -5.647 1.00 94.44 118 GLU A C 1
ATOM 965 O O . GLU A 1 118 ? -2.900 -2.320 -6.015 1.00 94.44 118 GLU A O 1
ATOM 970 N N . TYR A 1 119 ? -4.076 -3.289 -4.368 1.00 95.06 119 TYR A N 1
ATOM 971 C CA . TYR A 1 119 ? -3.191 -2.871 -3.278 1.00 95.06 119 TYR A CA 1
ATOM 972 C C . TYR A 1 119 ? -2.228 -3.974 -2.830 1.00 95.06 119 TYR A C 1
ATOM 974 O O . TYR A 1 119 ? -1.418 -3.716 -1.941 1.00 95.06 119 TYR A O 1
ATOM 982 N N . THR A 1 120 ? -2.343 -5.181 -3.396 1.00 96.06 120 THR A N 1
ATOM 983 C CA . THR A 1 120 ? -1.657 -6.382 -2.887 1.00 96.06 120 THR A CA 1
ATOM 984 C C . THR A 1 120 ? -0.972 -7.209 -3.961 1.00 96.06 120 THR A C 1
ATOM 986 O O . THR A 1 120 ? 0.178 -7.598 -3.789 1.00 96.06 120 THR A O 1
ATOM 989 N N . VAL A 1 121 ? -1.690 -7.561 -5.027 1.00 95.62 121 VAL A N 1
ATOM 990 C CA . VAL A 1 121 ? -1.155 -8.424 -6.091 1.00 95.62 121 VAL A CA 1
ATOM 991 C C . VAL A 1 121 ? -0.412 -7.582 -7.114 1.00 95.62 121 VAL A C 1
ATOM 993 O O . VAL A 1 121 ? 0.649 -7.969 -7.590 1.00 95.62 121 VAL A O 1
ATOM 996 N N . MET A 1 122 ? -0.982 -6.424 -7.425 1.00 93.81 122 MET A N 1
ATOM 997 C CA . MET A 1 122 ? -0.421 -5.475 -8.361 1.00 93.81 122 MET A CA 1
ATOM 998 C C . MET A 1 122 ? 0.587 -4.563 -7.652 1.00 93.81 122 MET A C 1
ATOM 1000 O O . MET A 1 122 ? 0.271 -3.960 -6.625 1.00 93.81 122 MET A O 1
ATOM 1004 N N . ASP A 1 123 ? 1.795 -4.434 -8.191 1.00 91.62 123 ASP A N 1
ATOM 1005 C CA . ASP A 1 123 ? 2.820 -3.520 -7.688 1.00 91.62 123 ASP A CA 1
ATOM 1006 C C . ASP A 1 123 ? 2.624 -2.124 -8.283 1.00 91.62 123 ASP A C 1
ATOM 1008 O O . ASP A 1 123 ? 3.188 -1.727 -9.304 1.00 91.62 123 ASP A O 1
ATOM 1012 N N . ARG A 1 124 ? 1.709 -1.381 -7.659 1.00 88.50 124 ARG A N 1
ATOM 1013 C CA . ARG A 1 124 ? 1.390 0.001 -8.013 1.00 88.50 124 ARG A CA 1
ATOM 1014 C C . ARG A 1 124 ? 1.390 0.904 -6.792 1.00 88.50 124 ARG A C 1
ATOM 1016 O O . ARG A 1 124 ? 1.250 0.495 -5.641 1.00 88.50 124 ARG A O 1
ATOM 1023 N N . ASN A 1 125 ? 1.437 2.200 -7.077 1.00 91.00 125 ASN A N 1
ATOM 1024 C CA . ASN A 1 125 ? 1.387 3.271 -6.088 1.00 91.00 125 ASN A CA 1
ATOM 1025 C C . ASN A 1 125 ? 0.189 3.230 -5.130 1.00 91.00 125 ASN A C 1
ATOM 1027 O O . ASN A 1 125 ? 0.296 3.763 -4.025 1.00 91.00 125 ASN A O 1
ATOM 1031 N N . TYR A 1 126 ? -0.928 2.612 -5.511 1.00 91.94 126 TYR A N 1
ATOM 1032 C CA . TYR A 1 126 ? -2.125 2.564 -4.676 1.00 91.94 126 TYR A CA 1
ATOM 1033 C C . TYR A 1 126 ? -1.925 1.796 -3.362 1.00 91.94 126 TYR A C 1
ATOM 1035 O O . TYR A 1 126 ? -2.395 2.260 -2.322 1.00 91.94 126 TYR A O 1
ATOM 1043 N N . GLY A 1 127 ? -1.175 0.686 -3.373 1.00 94.06 127 GLY A N 1
ATOM 1044 C CA . GLY A 1 127 ? -0.870 -0.075 -2.155 1.00 94.06 127 GLY A CA 1
ATOM 1045 C C . GLY A 1 127 ? -0.066 0.749 -1.146 1.00 94.06 127 GLY A C 1
ATOM 1046 O O . GLY A 1 127 ? -0.383 0.781 0.045 1.00 94.06 127 GLY A O 1
ATOM 1047 N N . ILE A 1 128 ? 0.914 1.518 -1.634 1.00 94.94 128 ILE A N 1
ATOM 1048 C CA . ILE A 1 128 ? 1.713 2.432 -0.804 1.00 94.94 128 ILE A CA 1
ATOM 1049 C C . ILE A 1 128 ? 0.827 3.542 -0.230 1.00 94.94 128 ILE A C 1
ATOM 1051 O O . ILE A 1 128 ? 0.910 3.842 0.962 1.00 94.94 128 ILE A O 1
ATOM 1055 N N . SER A 1 129 ? -0.057 4.133 -1.042 1.00 94.81 129 SER A N 1
ATOM 1056 C CA . SER A 1 129 ? -1.014 5.134 -0.557 1.00 94.81 129 SER A CA 1
ATOM 1057 C C . SER A 1 129 ? -1.926 4.571 0.533 1.00 94.81 129 SER A C 1
ATOM 1059 O O . SER A 1 129 ? -2.140 5.239 1.542 1.00 94.81 129 SER A O 1
ATOM 1061 N N . ALA A 1 130 ? -2.432 3.345 0.369 1.00 95.19 130 ALA A N 1
ATOM 1062 C CA . ALA A 1 130 ? -3.278 2.688 1.362 1.00 95.19 130 ALA A CA 1
ATOM 1063 C C . ALA A 1 130 ? -2.546 2.500 2.702 1.00 95.19 130 ALA A C 1
ATOM 1065 O O . ALA A 1 130 ? -3.091 2.862 3.750 1.00 95.19 130 ALA A O 1
ATOM 1066 N N . LEU A 1 131 ? -1.297 2.021 2.672 1.00 97.00 131 LEU A N 1
ATOM 1067 C CA . LEU A 1 131 ? -0.459 1.887 3.867 1.00 97.00 131 LEU A CA 1
ATOM 1068 C C . LEU A 1 131 ? -0.259 3.235 4.569 1.00 97.00 131 LEU A C 1
ATOM 1070 O O . LEU A 1 131 ? -0.474 3.350 5.776 1.00 97.00 131 LEU A O 1
ATOM 1074 N N . LEU A 1 132 ? 0.135 4.263 3.815 1.00 96.25 132 LEU A N 1
ATOM 1075 C CA . LEU A 1 132 ? 0.407 5.593 4.360 1.00 96.25 132 LEU A CA 1
ATOM 1076 C C . LEU A 1 132 ? -0.853 6.243 4.944 1.00 96.25 132 LEU A C 1
ATOM 1078 O O . LEU A 1 132 ? -0.774 6.850 6.010 1.00 96.25 132 LEU A O 1
ATOM 1082 N N . MET A 1 133 ? -2.020 6.070 4.317 1.00 94.75 133 MET A N 1
ATOM 1083 C CA . MET A 1 133 ? -3.295 6.545 4.867 1.00 94.75 133 MET A CA 1
ATOM 1084 C C . MET A 1 133 ? -3.661 5.837 6.178 1.00 94.75 133 MET A C 1
ATOM 1086 O O . MET A 1 133 ? -4.115 6.488 7.120 1.00 94.75 133 MET A O 1
ATOM 1090 N N . LEU A 1 134 ? -3.433 4.523 6.281 1.00 94.62 134 LEU A N 1
ATOM 1091 C CA . LEU A 1 134 ? -3.661 3.781 7.526 1.00 94.62 134 LEU A CA 1
ATOM 1092 C C . LEU A 1 134 ? -2.693 4.218 8.633 1.00 94.62 134 LEU A C 1
ATOM 1094 O O . LEU A 1 134 ? -3.119 4.434 9.767 1.00 94.62 134 LEU A O 1
ATOM 1098 N N . LEU A 1 135 ? -1.412 4.413 8.310 1.00 94.62 135 LEU A N 1
ATOM 1099 C CA . LEU A 1 135 ? -0.417 4.940 9.251 1.00 94.62 135 LEU A CA 1
ATOM 1100 C C . LEU A 1 135 ? -0.769 6.353 9.724 1.00 94.62 135 LEU A C 1
ATOM 1102 O O . LEU A 1 135 ? -0.656 6.655 10.915 1.00 94.62 135 LEU A O 1
ATOM 1106 N N . LEU A 1 136 ? -1.237 7.205 8.810 1.00 93.69 136 LEU A N 1
ATOM 1107 C CA . LEU A 1 136 ? -1.717 8.541 9.134 1.00 93.69 136 LEU A CA 1
ATOM 1108 C C . LEU A 1 136 ? -2.895 8.458 10.111 1.00 93.69 136 LEU A C 1
ATOM 1110 O O . LEU A 1 136 ? -2.852 9.079 11.171 1.00 93.69 136 LEU A O 1
ATOM 1114 N N . ALA A 1 137 ? -3.897 7.621 9.820 1.00 91.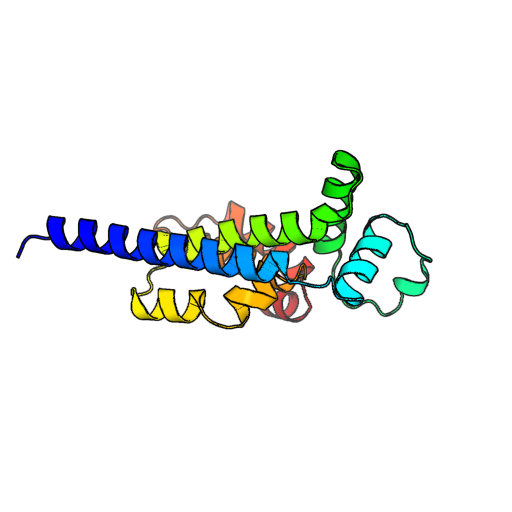38 137 ALA A N 1
ATOM 1115 C CA . ALA A 1 137 ? -5.033 7.398 10.712 1.00 91.38 137 ALA A CA 1
ATOM 1116 C C . ALA A 1 137 ? -4.591 6.908 12.104 1.00 91.38 137 ALA A C 1
ATOM 1118 O O . ALA A 1 137 ? -5.112 7.380 13.116 1.00 91.38 137 ALA A O 1
ATOM 1119 N N . CYS A 1 138 ? -3.587 6.028 12.188 1.00 88.81 138 CYS A N 1
ATOM 1120 C CA . CYS A 1 138 ? -3.009 5.603 13.464 1.00 88.81 138 CYS A CA 1
ATOM 1121 C C . CYS A 1 138 ? -2.372 6.763 14.249 1.00 88.81 138 CYS A C 1
ATOM 1123 O O . CYS A 1 138 ? -2.495 6.790 15.471 1.00 88.81 138 CYS A O 1
ATOM 1125 N N . CYS A 1 139 ? -1.742 7.735 13.581 1.00 88.69 139 CYS A N 1
ATOM 1126 C CA . CYS A 1 139 ? -1.173 8.917 14.244 1.00 88.69 139 CYS A CA 1
ATOM 1127 C C . CYS A 1 139 ? -2.248 9.814 14.881 1.00 88.69 139 CYS A C 1
ATOM 1129 O O . CYS A 1 139 ? -1.989 10.426 15.919 1.00 88.69 139 CYS A O 1
ATOM 1131 N N . PHE A 1 140 ? -3.441 9.870 14.278 1.00 84.94 140 PHE A N 1
ATOM 1132 C CA . PHE A 1 140 ? -4.597 10.618 14.788 1.00 84.94 140 PHE A CA 1
ATOM 1133 C C . PHE A 1 140 ? -5.424 9.850 15.826 1.00 84.94 140 PHE A C 1
ATOM 1135 O O . PHE A 1 140 ? -6.113 10.468 16.629 1.00 84.94 140 PHE A O 1
ATOM 1142 N N . SER A 1 141 ? 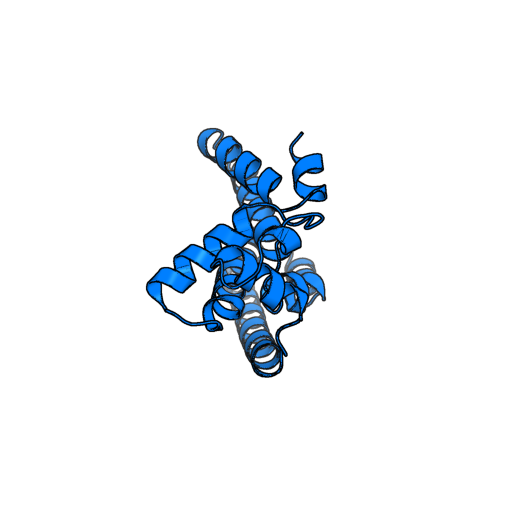-5.363 8.517 15.828 1.00 79.25 141 SER A N 1
ATOM 1143 C CA . SER A 1 141 ? -6.212 7.678 16.688 1.00 79.25 141 SER A CA 1
ATOM 1144 C C . SER A 1 141 ? -5.687 7.510 18.120 1.00 79.25 141 SER A C 1
ATOM 1146 O O . SER A 1 141 ? -6.397 6.968 18.962 1.00 79.25 141 SER A O 1
ATOM 1148 N N . THR A 1 142 ? -4.446 7.908 18.415 1.00 70.62 142 THR A N 1
ATOM 1149 C CA . THR A 1 142 ? -3.856 7.764 19.756 1.00 70.62 142 THR A CA 1
ATOM 1150 C C . THR A 1 142 ? -4.122 8.988 20.631 1.00 70.62 142 THR A C 1
ATOM 1152 O O . THR A 1 142 ? -3.934 10.107 20.164 1.00 70.62 142 THR A O 1
ATOM 1155 N N . ASP A 1 143 ? -4.420 8.779 21.923 1.00 68.50 143 ASP A N 1
ATOM 1156 C CA . ASP A 1 143 ? -4.702 9.838 22.922 1.00 68.50 143 ASP A CA 1
ATOM 1157 C C . ASP A 1 143 ? -3.634 10.945 22.988 1.00 68.50 143 ASP A C 1
ATOM 1159 O O . ASP A 1 143 ? -3.900 12.072 23.400 1.00 68.50 143 ASP A O 1
ATOM 1163 N N . LYS A 1 144 ? -2.404 10.630 22.569 1.00 66.56 144 LYS A N 1
ATOM 1164 C CA . LYS A 1 144 ? -1.343 11.604 22.309 1.00 66.56 144 LYS A CA 1
ATOM 1165 C C . LYS A 1 144 ? -1.115 11.680 20.806 1.00 66.56 144 LYS A C 1
ATOM 1167 O O . LYS A 1 144 ? -0.470 10.795 20.245 1.00 66.56 144 LYS A O 1
ATOM 1172 N N . TYR A 1 145 ? -1.634 12.724 20.167 1.00 71.94 145 TYR A N 1
ATOM 1173 C CA . TYR A 1 145 ? -1.408 12.986 18.747 1.00 71.94 145 TYR A CA 1
ATOM 1174 C C . TYR A 1 145 ? 0.098 13.060 18.446 1.00 71.94 145 TYR A C 1
ATOM 1176 O O . TYR A 1 145 ? 0.815 13.905 18.990 1.00 71.94 145 TYR A O 1
ATOM 1184 N N . LYS A 1 146 ? 0.600 12.162 17.590 1.00 77.06 146 LYS A N 1
ATOM 1185 C CA . LYS A 1 146 ? 2.036 12.069 17.276 1.00 77.06 146 LYS A CA 1
ATOM 1186 C C . LYS A 1 146 ? 2.395 12.916 16.052 1.00 77.06 146 LYS A C 1
ATOM 1188 O O . LYS A 1 146 ? 2.742 12.382 15.000 1.00 77.06 146 LYS A O 1
ATOM 1193 N N . TYR A 1 147 ? 2.343 14.238 16.210 1.00 80.06 147 TYR A N 1
ATOM 1194 C CA . TYR A 1 147 ? 2.592 15.217 15.137 1.00 80.06 147 TYR A CA 1
ATOM 1195 C C . TYR A 1 147 ? 3.925 15.018 14.394 1.00 80.06 147 TYR A C 1
ATOM 1197 O O . TYR A 1 147 ? 4.024 15.318 13.209 1.00 80.06 147 TYR A O 1
ATOM 1205 N N . ILE A 1 148 ? 4.951 14.483 15.064 1.00 86.81 148 ILE A N 1
ATOM 1206 C CA . ILE A 1 148 ? 6.275 14.292 14.458 1.00 86.81 148 ILE A CA 1
ATOM 1207 C C . ILE A 1 148 ? 6.260 13.293 13.291 1.00 86.81 148 ILE A C 1
ATOM 1209 O O . ILE A 1 148 ? 7.088 13.395 12.391 1.00 86.81 148 ILE A O 1
ATOM 1213 N N . PHE A 1 149 ? 5.310 12.351 13.276 1.00 89.31 149 PHE A N 1
ATOM 1214 C CA . PHE A 1 149 ? 5.198 11.354 12.210 1.00 89.31 149 PHE A CA 1
ATOM 1215 C C . PHE A 1 149 ? 4.233 11.773 11.098 1.00 89.31 149 PHE A C 1
ATOM 1217 O O . PHE A 1 149 ? 4.387 11.303 9.973 1.00 89.31 149 PHE A O 1
ATOM 1224 N N . SER A 1 150 ? 3.276 12.671 11.361 1.00 90.19 150 SER A N 1
ATOM 1225 C CA . SER A 1 150 ? 2.293 13.064 10.344 1.00 90.19 150 SER A CA 1
ATOM 1226 C C . SER A 1 150 ? 2.933 13.838 9.193 1.00 90.19 150 SER A C 1
ATOM 1228 O O . SER A 1 150 ? 2.637 13.531 8.045 1.00 90.19 150 SER A O 1
ATOM 1230 N N . GLY A 1 151 ? 3.869 14.755 9.463 1.00 92.38 151 GLY A N 1
ATOM 1231 C CA . GLY A 1 151 ? 4.595 15.495 8.419 1.00 92.38 151 GLY A CA 1
ATOM 1232 C C . GLY A 1 151 ? 5.312 14.584 7.407 1.00 92.38 151 GLY A C 1
ATOM 1233 O O . GLY A 1 151 ? 5.008 14.658 6.215 1.00 92.38 151 GLY A O 1
ATOM 1234 N N . PRO A 1 152 ? 6.210 13.681 7.850 1.00 93.88 152 PRO A N 1
ATOM 1235 C CA . PRO A 1 152 ? 6.858 12.715 6.963 1.00 93.88 152 PRO A CA 1
ATOM 1236 C C . PRO A 1 152 ? 5.877 11.805 6.212 1.00 93.88 152 PRO A C 1
ATOM 1238 O O . PRO A 1 152 ? 6.064 11.564 5.022 1.00 93.88 152 PRO A O 1
ATOM 1241 N N . ILE A 1 153 ? 4.814 11.324 6.871 1.00 94.44 153 ILE A N 1
ATOM 1242 C CA . ILE A 1 153 ? 3.800 10.475 6.224 1.00 94.44 153 ILE A CA 1
ATOM 1243 C C . ILE A 1 153 ? 3.063 11.247 5.125 1.00 94.44 153 ILE A C 1
ATOM 1245 O O . ILE A 1 153 ? 2.908 10.724 4.026 1.00 94.44 1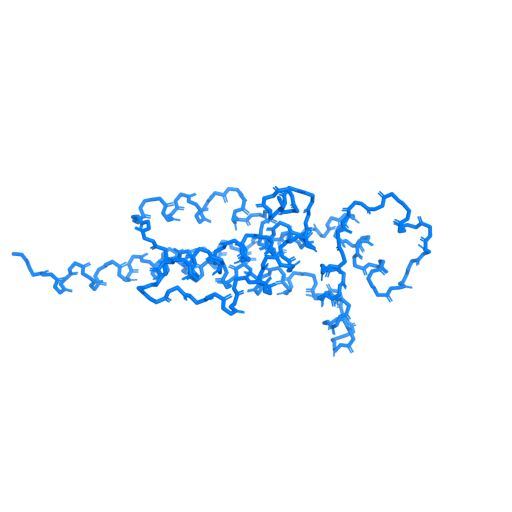53 ILE A O 1
ATOM 1249 N N . LEU A 1 154 ? 2.645 12.486 5.393 1.00 93.69 154 LEU A N 1
ATOM 1250 C CA . LEU A 1 154 ? 1.974 13.355 4.423 1.00 93.69 154 LEU A CA 1
ATOM 1251 C C . LEU A 1 154 ? 2.891 13.679 3.237 1.00 93.69 154 LEU A C 1
ATOM 1253 O O . LEU A 1 154 ? 2.460 13.592 2.089 1.00 93.69 154 LEU A O 1
ATOM 1257 N N . PHE A 1 155 ? 4.170 13.969 3.495 1.00 92.50 155 PHE A N 1
ATOM 1258 C CA . PHE A 1 155 ? 5.165 14.183 2.442 1.00 92.50 155 PHE A CA 1
ATOM 1259 C C . PHE A 1 155 ? 5.312 12.951 1.537 1.00 92.50 155 PHE A C 1
ATOM 1261 O O . PHE A 1 155 ? 5.271 13.072 0.312 1.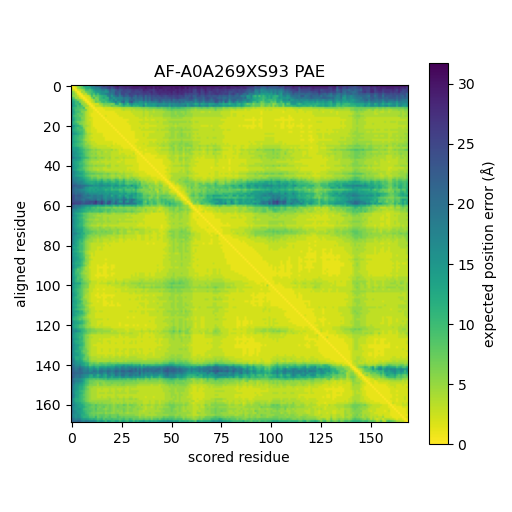00 92.50 155 PHE A O 1
ATOM 1268 N N . LEU A 1 156 ? 5.442 11.754 2.119 1.00 93.19 156 LEU A N 1
ATOM 1269 C CA . LEU A 1 156 ? 5.515 10.511 1.348 1.00 93.19 156 LEU A CA 1
ATOM 1270 C C . LEU A 1 156 ? 4.210 10.240 0.591 1.00 93.19 156 LEU A C 1
ATOM 1272 O O . LEU A 1 156 ? 4.255 9.852 -0.573 1.00 93.19 156 LEU A O 1
ATOM 1276 N N . LEU A 1 157 ? 3.056 10.494 1.213 1.00 93.12 157 LEU A N 1
ATOM 1277 C CA . LEU A 1 157 ? 1.739 10.275 0.618 1.00 93.12 157 LEU A CA 1
ATOM 1278 C C . LEU A 1 157 ? 1.533 11.172 -0.609 1.00 93.12 157 LEU A C 1
ATOM 1280 O O . LEU A 1 157 ? 1.130 10.671 -1.660 1.00 93.12 157 LEU A O 1
ATOM 1284 N N . ALA A 1 158 ? 1.915 12.450 -0.533 1.00 91.69 158 ALA A N 1
ATOM 1285 C CA . ALA A 1 158 ? 1.895 13.366 -1.676 1.00 91.69 158 ALA A CA 1
ATOM 1286 C C . ALA A 1 158 ? 2.772 12.881 -2.848 1.00 91.69 158 ALA A C 1
ATOM 1288 O O . ALA A 1 158 ? 2.492 13.180 -4.006 1.00 91.69 158 ALA A O 1
ATOM 1289 N N . ASN A 1 159 ? 3.789 12.064 -2.562 1.00 90.31 159 ASN A N 1
ATOM 1290 C CA . ASN A 1 159 ? 4.677 11.447 -3.544 1.00 90.31 159 ASN A CA 1
ATOM 1291 C C . ASN A 1 159 ? 4.245 10.024 -3.953 1.00 90.31 159 ASN A C 1
ATOM 1293 O O . ASN A 1 159 ? 5.085 9.255 -4.417 1.00 90.31 159 ASN A O 1
ATOM 1297 N N . THR A 1 160 ? 2.963 9.654 -3.811 1.00 90.00 160 THR A N 1
ATOM 1298 C CA . THR A 1 160 ? 2.441 8.352 -4.285 1.00 90.00 160 THR A CA 1
ATOM 1299 C C . THR A 1 160 ? 1.550 8.449 -5.516 1.00 90.00 160 THR A C 1
ATOM 1301 O O . THR A 1 160 ? 1.745 7.698 -6.464 1.00 90.00 160 THR A O 1
ATOM 1304 N N . ASN A 1 161 ? 0.569 9.352 -5.547 1.00 87.88 161 ASN A N 1
ATOM 1305 C CA . ASN A 1 161 ? -0.286 9.595 -6.712 1.00 87.88 161 ASN A CA 1
ATOM 1306 C C . ASN A 1 161 ? -0.958 10.976 -6.614 1.00 87.88 161 ASN A C 1
ATOM 1308 O O . ASN A 1 161 ? -0.926 11.610 -5.560 1.00 87.88 161 ASN A O 1
ATOM 1312 N N . VAL A 1 162 ? -1.582 11.432 -7.705 1.00 86.81 162 VAL A N 1
ATOM 1313 C CA . VAL A 1 162 ? -2.237 12.751 -7.759 1.00 86.81 162 VAL A CA 1
ATOM 1314 C C . VAL A 1 162 ? -3.386 12.893 -6.756 1.00 86.81 162 VAL A C 1
ATOM 1316 O O . VAL A 1 162 ? -3.521 13.942 -6.137 1.00 86.81 162 VAL A O 1
ATOM 1319 N N . HIS A 1 163 ? -4.181 11.844 -6.533 1.00 87.25 163 HIS A N 1
ATOM 1320 C CA . HIS A 1 163 ? -5.274 11.878 -5.558 1.00 87.25 163 HIS A CA 1
ATOM 1321 C C . HIS A 1 163 ? -4.736 12.028 -4.134 1.00 87.25 163 HIS A C 1
ATOM 1323 O O . HIS A 1 163 ? -5.244 12.832 -3.363 1.00 87.25 163 HIS A O 1
ATOM 1329 N N . SER A 1 164 ? -3.661 11.316 -3.806 1.00 88.44 164 SER A N 1
ATOM 1330 C CA . SER A 1 164 ? -2.963 11.440 -2.530 1.00 88.44 164 SER A CA 1
ATOM 1331 C C . SER A 1 164 ? -2.356 12.830 -2.340 1.00 88.44 164 SER A C 1
ATOM 1333 O O . SER A 1 164 ? -2.432 13.370 -1.243 1.00 88.44 164 SER A O 1
ATOM 1335 N N . ALA A 1 165 ? -1.799 13.441 -3.391 1.00 87.25 165 ALA A N 1
ATOM 1336 C CA . ALA A 1 165 ? -1.310 14.819 -3.332 1.00 87.25 165 ALA A CA 1
ATOM 1337 C C . ALA A 1 165 ? -2.443 15.819 -3.045 1.00 87.25 165 ALA A C 1
ATOM 1339 O O . ALA A 1 165 ? -2.269 16.701 -2.209 1.00 87.25 165 ALA A O 1
ATOM 1340 N N . LEU A 1 166 ? -3.611 15.631 -3.669 1.00 89.00 166 LEU A N 1
ATOM 1341 C CA . LEU A 1 166 ? -4.810 16.440 -3.416 1.00 89.00 166 LEU A CA 1
ATOM 1342 C C . LEU A 1 166 ? -5.400 16.239 -2.013 1.00 89.00 166 LEU A C 1
ATOM 1344 O O . LEU A 1 166 ? -6.041 17.138 -1.497 1.00 89.00 166 LEU A O 1
ATOM 1348 N N . ILE A 1 167 ? -5.226 15.065 -1.401 1.00 87.56 167 ILE A N 1
ATOM 1349 C CA . ILE A 1 167 ? -5.669 14.816 -0.018 1.00 87.56 167 ILE A CA 1
ATOM 1350 C C . ILE A 1 167 ? -4.766 15.539 0.993 1.00 87.56 167 ILE A C 1
ATOM 1352 O O . ILE A 1 167 ? -5.213 15.872 2.089 1.00 87.56 167 ILE A O 1
ATOM 1356 N N . VAL A 1 168 ? -3.488 15.734 0.656 1.00 87.88 168 VAL A N 1
ATOM 1357 C CA . VAL A 1 168 ? -2.479 16.303 1.562 1.00 87.88 168 VAL A CA 1
ATOM 1358 C C . VAL A 1 168 ? -2.443 17.838 1.533 1.00 87.88 168 VAL A C 1
ATOM 1360 O O . VAL A 1 168 ? -2.136 18.430 2.569 1.00 87.88 168 VAL A O 1
ATOM 1363 N N . GLY A 1 169 ? -2.685 18.463 0.374 1.00 76.75 169 GLY A N 1
ATOM 1364 C CA . GLY A 1 169 ? -2.631 19.922 0.169 1.00 76.75 169 GLY A CA 1
ATOM 1365 C C . GLY A 1 169 ? -3.988 20.601 0.261 1.00 76.75 169 GLY A C 1
ATOM 1366 O O . GLY A 1 169 ? -4.014 21.745 0.766 1.00 76.75 169 GLY A O 1
#

Mean predicted aligned error: 5.72 Å

Radius of gyration: 17.79 Å; Cα contacts (8 Å, |Δi|>4): 167; chains: 1; bounding box: 42×38×54 Å